Protein AF-A0A842WND2-F1 (afdb_monomer_lite)

Radius of gyration: 26.43 Å; chains: 1; bounding box: 48×65×58 Å

pLDDT: mean 80.35, std 14.89, range [44.09, 94.19]

Structure (mmCIF, N/CA/C/O backbone):
data_AF-A0A842WND2-F1
#
_entry.id   AF-A0A842WND2-F1
#
loop_
_atom_site.group_PDB
_atom_site.id
_atom_site.type_symbol
_atom_site.label_atom_id
_atom_site.label_alt_id
_atom_site.label_comp_id
_atom_site.label_asym_id
_atom_site.label_entity_id
_atom_site.label_seq_id
_atom_site.pdbx_PDB_ins_code
_atom_site.Cartn_x
_atom_site.Cartn_y
_atom_site.Cartn_z
_atom_site.occupancy
_atom_site.B_iso_or_equiv
_atom_site.auth_seq_id
_atom_site.auth_comp_id
_atom_site.auth_asym_id
_atom_site.auth_atom_id
_atom_site.pdbx_PDB_model_num
ATOM 1 N N . MET A 1 1 ? -10.643 52.078 -27.081 1.00 60.38 1 MET A N 1
ATOM 2 C CA . MET A 1 1 ? -11.113 50.682 -27.191 1.00 60.38 1 MET A CA 1
ATOM 3 C C . MET A 1 1 ? -12.562 50.740 -27.595 1.00 60.38 1 MET A C 1
ATOM 5 O O . MET A 1 1 ? -13.395 51.166 -26.807 1.00 60.38 1 MET A O 1
ATOM 9 N N . ASP A 1 2 ? -12.824 50.419 -28.851 1.00 79.94 2 ASP A N 1
ATOM 10 C CA . ASP A 1 2 ? -14.147 50.508 -29.450 1.00 79.94 2 ASP A CA 1
ATOM 11 C C . ASP A 1 2 ? -15.049 49.390 -28.921 1.00 79.94 2 ASP A C 1
ATOM 13 O O . ASP A 1 2 ? -14.579 48.294 -28.603 1.00 79.94 2 ASP A O 1
ATOM 17 N N . ALA A 1 3 ? -16.354 49.651 -28.835 1.00 76.88 3 ALA A N 1
ATOM 18 C CA . ALA A 1 3 ? -17.333 48.681 -28.338 1.00 76.88 3 ALA A CA 1
ATOM 19 C C . ALA A 1 3 ? -17.282 47.343 -29.107 1.00 76.88 3 ALA A C 1
ATOM 21 O O . ALA A 1 3 ? -17.488 46.281 -28.519 1.00 76.88 3 ALA A O 1
ATOM 22 N N . GLY A 1 4 ? -16.920 47.383 -30.396 1.00 81.94 4 GLY A N 1
ATOM 23 C CA . GLY A 1 4 ? -16.704 46.189 -31.217 1.00 81.94 4 GLY A CA 1
ATOM 24 C C . GLY A 1 4 ? -15.534 45.320 -30.743 1.00 81.94 4 GLY A C 1
ATOM 25 O O . GLY A 1 4 ? -15.641 44.098 -30.761 1.00 81.94 4 GLY A O 1
ATOM 26 N N . THR A 1 5 ? -14.453 45.924 -30.246 1.00 84.19 5 THR A N 1
ATOM 27 C CA . THR A 1 5 ? -13.277 45.204 -29.727 1.00 84.19 5 THR A CA 1
ATOM 28 C C . THR A 1 5 ? -13.567 44.541 -28.382 1.00 84.19 5 THR A C 1
ATOM 30 O O . THR A 1 5 ? -13.055 43.468 -28.085 1.00 84.19 5 THR A O 1
ATOM 33 N N . ILE A 1 6 ? -14.420 45.152 -27.558 1.00 85.00 6 ILE A N 1
ATOM 34 C CA . ILE A 1 6 ? -14.839 44.560 -26.282 1.00 85.00 6 ILE A CA 1
ATOM 35 C C . ILE A 1 6 ? -15.739 43.347 -26.544 1.00 85.00 6 ILE A C 1
ATOM 37 O O . ILE A 1 6 ? -15.538 42.292 -25.945 1.00 85.00 6 ILE A O 1
ATOM 41 N N . ALA A 1 7 ? -16.683 43.466 -27.483 1.00 85.88 7 ALA A N 1
ATOM 42 C CA . ALA A 1 7 ? -17.578 42.372 -27.849 1.00 85.88 7 ALA A CA 1
ATOM 43 C C . ALA A 1 7 ? -16.814 41.148 -28.379 1.00 85.88 7 ALA A C 1
ATOM 45 O O . ALA A 1 7 ? -17.108 40.023 -27.979 1.00 85.88 7 ALA A O 1
ATOM 46 N N . THR A 1 8 ? -15.795 41.347 -29.221 1.00 86.81 8 THR A N 1
ATOM 47 C CA . THR A 1 8 ? -14.985 40.234 -29.736 1.00 86.81 8 THR A CA 1
ATOM 48 C C . THR A 1 8 ? -14.184 39.548 -28.634 1.00 86.81 8 THR A C 1
ATOM 50 O O . THR A 1 8 ? -14.203 38.322 -28.559 1.00 86.81 8 THR A O 1
ATOM 53 N N . ILE A 1 9 ? -13.548 40.302 -27.730 1.00 89.12 9 ILE A N 1
ATOM 54 C CA . ILE A 1 9 ? -12.801 39.730 -26.597 1.00 89.12 9 ILE A CA 1
ATOM 55 C C . ILE A 1 9 ? -13.720 38.891 -25.701 1.00 89.12 9 ILE A C 1
ATOM 57 O O . ILE A 1 9 ? -13.361 37.772 -25.338 1.00 89.12 9 ILE A O 1
ATOM 61 N N . VAL A 1 10 ? -14.919 39.388 -25.382 1.00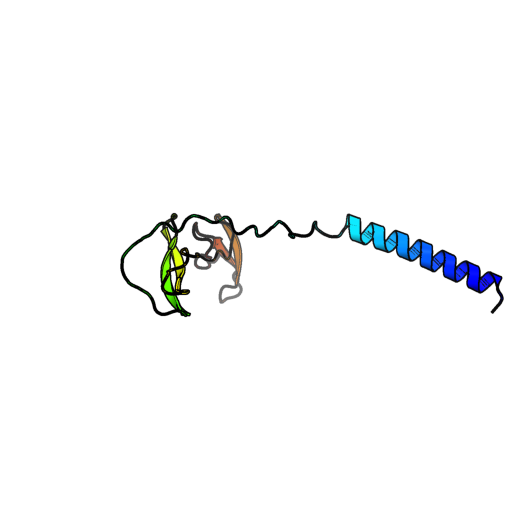 90.81 10 VAL A N 1
ATOM 62 C CA . VAL A 1 10 ? -15.887 38.653 -24.550 1.00 90.81 10 VAL A CA 1
ATOM 63 C C . VAL A 1 10 ? -16.312 37.348 -25.223 1.00 90.81 10 VAL A C 1
ATOM 65 O O . VAL A 1 10 ? -16.343 36.308 -24.568 1.00 90.81 10 VAL A O 1
ATOM 68 N N . VAL A 1 11 ? -16.575 37.366 -26.532 1.00 93.12 11 VAL A N 1
ATOM 69 C CA . VAL A 1 11 ? -16.926 36.150 -27.281 1.00 93.12 11 VAL A CA 1
ATOM 70 C C . VAL A 1 11 ? -15.774 35.143 -27.268 1.00 93.12 11 VAL A C 1
ATOM 72 O O . VAL A 1 11 ? -16.004 33.968 -26.991 1.00 93.12 11 VAL A O 1
ATOM 75 N N . PHE A 1 12 ? -14.534 35.585 -27.489 1.00 92.31 12 PHE A N 1
ATOM 76 C CA . PHE A 1 12 ? -13.366 34.701 -27.430 1.00 92.31 12 PHE A CA 1
ATOM 77 C C . PHE A 1 12 ? -13.160 34.090 -26.041 1.00 92.31 12 PHE A C 1
ATOM 79 O O . PHE A 1 12 ? -12.859 32.900 -25.944 1.00 92.31 12 PHE A O 1
ATOM 86 N N . LEU A 1 13 ? -13.364 34.863 -24.972 1.00 92.31 13 LEU A N 1
ATOM 87 C CA . LEU A 1 13 ? -13.274 34.357 -23.602 1.00 92.31 13 LEU A CA 1
ATOM 88 C C . LEU A 1 13 ? -14.359 33.320 -23.301 1.00 92.31 13 LEU A C 1
ATOM 90 O O . LEU A 1 13 ? -14.060 32.287 -22.707 1.00 92.31 13 LEU A O 1
ATOM 94 N N . LEU A 1 14 ? -15.597 33.557 -23.742 1.00 92.69 14 LEU A N 1
ATOM 95 C CA . LEU A 1 14 ? -16.695 32.609 -23.553 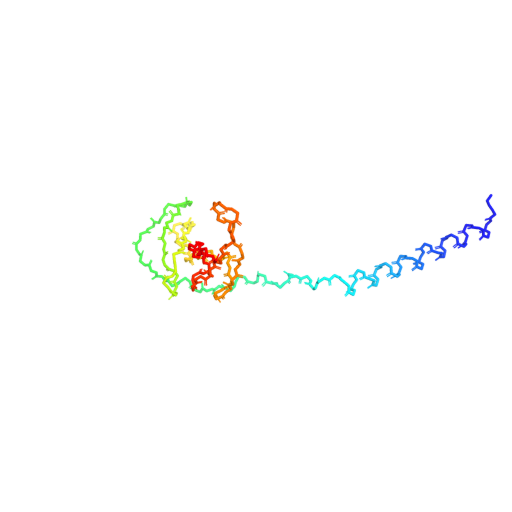1.00 92.69 14 LEU A CA 1
ATOM 96 C C . LEU A 1 14 ? -16.443 31.304 -24.311 1.00 92.69 14 LEU A C 1
ATOM 98 O O . LEU A 1 14 ? -16.557 30.229 -23.727 1.00 92.69 14 LEU A O 1
ATOM 102 N N . VAL A 1 15 ? -16.040 31.384 -25.582 1.00 94.19 15 VAL A N 1
ATOM 103 C CA . VAL A 1 15 ? -15.717 30.196 -26.387 1.00 94.19 15 VAL A CA 1
ATOM 104 C C . VAL A 1 15 ? -14.537 29.437 -25.777 1.00 94.19 15 VAL A C 1
ATOM 106 O O . VAL A 1 15 ? -14.616 28.221 -25.611 1.00 94.19 15 VAL A O 1
ATOM 109 N N . GLY A 1 16 ? -13.477 30.142 -25.374 1.00 91.81 16 GLY A N 1
ATOM 110 C CA . GLY A 1 16 ? -12.323 29.541 -24.705 1.00 91.81 16 GLY A CA 1
ATOM 111 C C . GLY A 1 16 ? -12.699 28.834 -23.401 1.00 91.81 16 GLY A C 1
ATOM 112 O O . GLY A 1 16 ? -12.240 27.721 -23.158 1.00 91.81 16 GLY A O 1
ATOM 113 N N . PHE A 1 17 ? -13.585 29.428 -22.599 1.00 92.19 17 PHE A N 1
ATOM 114 C CA . PHE A 1 17 ? -14.078 28.820 -21.365 1.00 92.19 17 PHE A CA 1
ATOM 115 C C . PHE A 1 17 ? -14.881 27.540 -21.626 1.00 92.19 17 PHE A C 1
ATOM 117 O O . PHE A 1 17 ? -14.663 26.541 -20.944 1.00 92.19 17 PHE A O 1
ATOM 124 N N . VAL A 1 18 ? -15.764 27.530 -22.633 1.00 92.44 18 VAL A N 1
ATOM 125 C CA . VAL A 1 18 ? -16.536 26.327 -22.991 1.00 92.44 18 VAL A CA 1
ATOM 126 C C . VAL A 1 18 ? -15.617 25.199 -23.459 1.00 92.44 18 VAL A C 1
ATOM 128 O O . VAL A 1 18 ? -15.771 24.060 -23.019 1.00 92.44 18 VAL A O 1
ATOM 131 N N . VAL A 1 19 ? -14.632 25.508 -24.307 1.00 92.06 19 VAL A N 1
ATOM 132 C CA . VAL A 1 19 ? -13.653 24.519 -24.786 1.00 92.06 19 VAL A CA 1
ATOM 133 C C . VAL A 1 19 ? -12.816 23.975 -23.627 1.00 92.06 19 VAL A C 1
ATOM 135 O O . VAL A 1 19 ? -12.625 22.764 -23.528 1.00 92.06 19 VAL A O 1
ATOM 138 N N . LEU A 1 20 ? -12.366 24.846 -22.719 1.00 87.62 20 LEU A N 1
ATOM 139 C CA . LEU A 1 20 ? -11.602 24.446 -21.540 1.00 87.62 20 LEU A CA 1
ATOM 140 C C . LEU A 1 20 ? -12.427 23.547 -20.609 1.00 87.62 20 LEU A C 1
ATOM 142 O O . LEU A 1 20 ? -11.932 22.513 -20.171 1.00 87.62 20 LEU A O 1
ATOM 146 N N . ALA A 1 21 ? -13.686 23.899 -20.339 1.00 84.88 21 ALA A N 1
ATOM 147 C CA . ALA A 1 21 ? -14.568 23.101 -19.492 1.00 84.88 21 ALA A CA 1
ATOM 148 C C . ALA A 1 21 ? -14.834 21.714 -20.097 1.00 84.88 21 ALA A C 1
ATOM 150 O O . ALA A 1 21 ? -14.743 20.712 -19.390 1.00 84.88 21 ALA A O 1
ATOM 151 N N . ALA A 1 22 ? -15.082 21.638 -21.409 1.00 85.50 22 ALA A N 1
ATOM 152 C CA . ALA A 1 22 ? -15.253 20.368 -22.111 1.00 85.50 22 ALA A CA 1
ATOM 153 C C . ALA A 1 22 ? -13.983 19.502 -22.044 1.00 85.50 22 ALA A C 1
ATOM 155 O O . ALA A 1 22 ? -14.063 18.296 -21.802 1.00 85.50 22 ALA A O 1
ATOM 156 N N . PHE A 1 23 ? -12.807 20.118 -22.197 1.00 86.12 23 PHE A N 1
ATOM 157 C CA . PHE A 1 23 ? -11.529 19.424 -22.072 1.00 86.12 23 PHE A CA 1
ATOM 158 C C . PHE A 1 23 ? -11.334 18.859 -20.662 1.00 86.12 23 PHE A C 1
ATOM 160 O O . PHE A 1 23 ? -10.995 17.689 -20.524 1.00 86.12 23 PHE A O 1
ATOM 167 N N . ILE A 1 24 ? -11.635 19.639 -19.618 1.00 82.19 24 ILE A N 1
ATOM 168 C CA . ILE A 1 24 ? -11.598 19.154 -18.233 1.00 82.19 24 ILE A CA 1
ATOM 169 C C . ILE A 1 24 ? -12.566 17.979 -18.061 1.00 82.19 24 ILE A C 1
ATOM 171 O O . ILE A 1 24 ? -12.169 16.962 -17.527 1.00 82.19 24 ILE A O 1
ATOM 175 N N . THR A 1 25 ? -13.798 18.027 -18.570 1.00 77.50 25 THR A N 1
ATOM 176 C CA . THR A 1 25 ? -14.723 16.884 -18.414 1.00 77.50 25 THR A CA 1
ATOM 177 C C . THR A 1 25 ? -14.308 15.621 -19.174 1.00 77.50 25 THR A C 1
ATOM 179 O O . THR A 1 25 ? -14.645 14.524 -18.744 1.00 77.50 25 THR A O 1
ATOM 182 N N . LEU A 1 26 ? -13.594 15.757 -20.297 1.00 76.81 26 LEU A N 1
ATOM 183 C CA . LEU A 1 26 ? -13.130 14.622 -21.105 1.00 76.81 26 LEU A CA 1
ATOM 184 C C . LEU A 1 26 ? -11.817 14.022 -20.587 1.00 76.81 26 LEU A C 1
ATOM 186 O O . LEU A 1 26 ? -11.583 12.831 -20.773 1.00 76.81 26 LEU A O 1
ATOM 190 N N . PHE A 1 27 ? -10.960 14.843 -19.974 1.00 72.94 27 PHE A N 1
ATOM 191 C CA . PHE A 1 27 ? -9.629 14.449 -19.502 1.00 72.94 27 PHE A CA 1
ATOM 192 C C . PHE A 1 27 ? -9.501 14.384 -17.980 1.00 72.94 27 PHE A C 1
ATOM 194 O O . PHE A 1 27 ? -8.481 13.901 -17.486 1.00 72.94 27 PHE A O 1
ATOM 201 N N . SER A 1 28 ? -10.507 14.825 -17.226 1.00 60.56 28 SER A N 1
ATOM 202 C CA . SER A 1 28 ? -10.589 14.512 -15.807 1.00 60.56 28 SER A CA 1
ATOM 203 C C . SER A 1 28 ? -10.794 13.006 -15.679 1.00 60.56 28 SER A C 1
ATOM 205 O O . SER A 1 28 ? -11.771 12.478 -16.221 1.00 60.56 28 SER A O 1
ATOM 207 N N . PRO A 1 29 ? -9.899 12.290 -14.978 1.00 60.97 29 PRO A N 1
ATOM 208 C CA . PRO A 1 29 ? -10.203 10.932 -14.572 1.00 60.97 29 PRO A CA 1
ATOM 209 C C . PRO A 1 29 ? -11.518 10.975 -13.781 1.00 60.97 29 PRO A C 1
ATOM 211 O O . PRO A 1 29 ? -11.719 11.928 -13.023 1.00 60.97 29 PRO A O 1
ATOM 214 N N . PRO A 1 30 ? -12.426 10.001 -13.967 1.00 58.75 30 PRO A N 1
ATOM 215 C CA . PRO A 1 30 ? -13.659 9.949 -13.195 1.00 58.75 30 PRO A CA 1
ATOM 216 C C . PRO A 1 30 ? -13.298 10.073 -11.719 1.00 58.75 30 PRO A C 1
ATOM 218 O O . PRO A 1 30 ? -12.444 9.325 -11.235 1.00 58.75 30 PRO A O 1
ATOM 221 N N . ASP A 1 31 ? -13.898 11.046 -11.031 1.00 54.94 31 ASP A N 1
ATOM 222 C CA . ASP A 1 31 ? -13.722 11.221 -9.600 1.00 54.94 31 ASP A CA 1
ATOM 223 C C . ASP A 1 31 ? -13.860 9.853 -8.916 1.00 54.94 31 ASP A C 1
ATOM 225 O O . ASP A 1 31 ? -14.930 9.238 -9.002 1.00 54.94 31 ASP A O 1
ATOM 229 N N . PRO A 1 32 ? -12.854 9.365 -8.169 1.00 51.25 32 PRO A N 1
ATOM 230 C CA . PRO A 1 32 ? -13.051 8.276 -7.227 1.00 51.25 32 PRO A CA 1
ATOM 231 C C . PRO A 1 32 ? -13.819 8.803 -6.003 1.00 51.25 32 PRO A C 1
ATOM 233 O O . PRO A 1 32 ? -13.475 8.524 -4.863 1.00 51.25 32 PRO A O 1
ATOM 236 N N . SER A 1 33 ? -14.904 9.545 -6.228 1.00 52.09 33 SER A N 1
ATOM 237 C CA . SER A 1 33 ? -15.979 9.732 -5.257 1.00 52.09 33 SER A CA 1
ATOM 238 C C . SER A 1 33 ? -16.953 8.557 -5.373 1.00 52.09 33 SER A C 1
ATOM 240 O O . SER A 1 33 ? -18.171 8.716 -5.359 1.00 52.09 33 SER A O 1
ATOM 242 N N . SER A 1 34 ? -16.408 7.343 -5.493 1.00 44.38 34 SER A N 1
ATOM 243 C CA . SER A 1 34 ? -17.146 6.137 -5.161 1.00 44.38 34 SER A CA 1
ATOM 244 C C . SER A 1 34 ? -17.201 6.093 -3.649 1.00 44.38 34 SER A C 1
ATOM 246 O O . SER A 1 34 ? -16.260 5.645 -3.000 1.00 44.38 34 SER A O 1
ATOM 248 N N . SER A 1 35 ? -18.288 6.652 -3.123 1.00 46.81 35 SER A N 1
ATOM 249 C CA . SER A 1 35 ? -18.985 6.175 -1.937 1.00 46.81 35 SER A CA 1
ATOM 250 C C . SER A 1 35 ? -18.119 5.273 -1.053 1.00 46.81 35 SER A C 1
ATOM 252 O O . SER A 1 35 ? -18.137 4.047 -1.173 1.00 46.81 35 SER A O 1
ATOM 254 N N . PHE A 1 36 ? -17.385 5.876 -0.119 1.00 50.19 36 PHE A N 1
ATOM 255 C CA . PHE A 1 36 ? -17.184 5.210 1.159 1.00 50.19 36 PHE A CA 1
ATOM 256 C C . PHE A 1 36 ? -18.553 5.192 1.843 1.00 50.19 36 PHE A C 1
ATOM 258 O O . PHE A 1 36 ? -18.813 5.941 2.778 1.00 50.19 36 PHE A O 1
ATOM 265 N N . GLU A 1 37 ? -19.455 4.348 1.351 1.00 48.28 37 GLU A N 1
ATOM 266 C CA . GLU A 1 37 ? -20.385 3.697 2.243 1.00 48.28 37 GLU A CA 1
ATOM 267 C C . GLU A 1 37 ? -19.472 2.790 3.070 1.00 48.28 37 GLU A C 1
ATOM 269 O O . GLU A 1 37 ? -18.843 1.887 2.507 1.00 48.28 37 GLU A O 1
ATOM 274 N N . PRO A 1 38 ? -19.249 3.06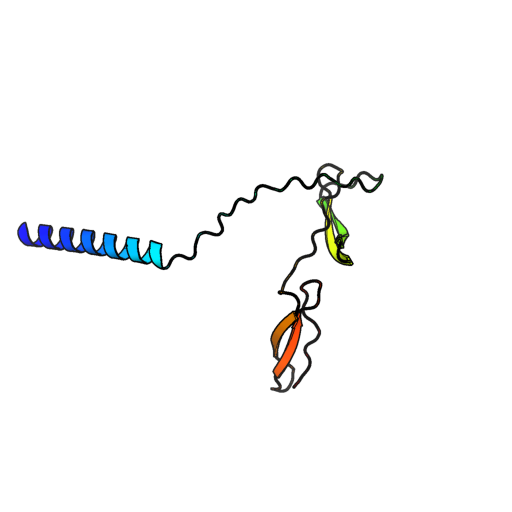0 4.368 1.00 52.59 38 PRO A N 1
ATOM 275 C CA . PRO A 1 38 ? -18.613 2.068 5.199 1.00 52.59 38 PRO A CA 1
ATOM 276 C C . PRO A 1 38 ? -19.568 0.883 5.169 1.00 52.59 38 PRO A C 1
ATOM 278 O O . PRO A 1 38 ? -20.583 0.889 5.866 1.00 52.59 38 PRO A O 1
ATOM 281 N N . THR A 1 39 ? -19.271 -0.113 4.328 1.00 50.41 39 THR A N 1
ATOM 282 C CA . THR A 1 39 ? -19.847 -1.442 4.453 1.00 50.41 39 THR A CA 1
ATOM 283 C C . THR A 1 39 ? -19.636 -1.785 5.906 1.00 50.41 39 THR A C 1
ATOM 285 O O . THR A 1 39 ? -18.513 -2.007 6.363 1.00 50.41 39 THR A O 1
ATOM 288 N N . LYS A 1 40 ? -20.733 -1.710 6.652 1.00 50.53 40 LYS A N 1
ATOM 289 C CA . LYS A 1 40 ? -20.851 -2.130 8.030 1.00 50.53 40 LYS A CA 1
ATOM 290 C C . LYS A 1 40 ? -20.674 -3.640 7.990 1.00 50.53 40 LYS A C 1
ATOM 292 O O . LYS A 1 40 ? -21.639 -4.388 8.088 1.00 50.53 40 LYS A O 1
ATOM 297 N N . LEU A 1 41 ? -19.437 -4.081 7.775 1.00 52.09 41 LEU A N 1
ATOM 298 C CA . LEU A 1 41 ? -19.001 -5.417 8.103 1.00 52.09 41 LEU A CA 1
ATOM 299 C C . LEU A 1 41 ? -19.291 -5.519 9.588 1.00 52.09 41 LEU A C 1
ATOM 301 O O . LEU A 1 41 ? -18.718 -4.800 10.413 1.00 52.09 41 LEU A O 1
ATOM 305 N N . ALA A 1 42 ? -20.328 -6.296 9.882 1.00 50.59 42 ALA A N 1
ATOM 306 C CA . ALA A 1 42 ? -20.742 -6.599 11.228 1.00 50.59 42 ALA A CA 1
ATOM 307 C C . ALA A 1 42 ? -19.483 -6.941 12.037 1.00 50.59 42 ALA A C 1
ATOM 309 O O . ALA A 1 42 ? -18.644 -7.698 11.544 1.00 50.59 42 ALA A O 1
ATOM 310 N N . PRO A 1 43 ? -19.301 -6.368 13.237 1.00 53.47 43 PRO A N 1
ATOM 311 C CA . PRO A 1 43 ? -18.167 -6.726 14.063 1.00 53.47 43 PRO A CA 1
ATOM 312 C C . PRO A 1 43 ? -18.289 -8.213 14.395 1.00 53.47 43 PRO A C 1
ATOM 314 O O . PRO A 1 43 ? -19.105 -8.603 15.236 1.00 53.47 43 PRO A O 1
ATOM 317 N N . THR A 1 44 ? -17.483 -9.043 13.728 1.00 46.12 44 THR A N 1
ATOM 318 C CA . THR A 1 44 ? -17.201 -10.400 14.180 1.00 46.12 44 THR A CA 1
ATOM 319 C C . THR A 1 44 ? -16.601 -10.244 15.564 1.00 46.12 44 THR A C 1
ATOM 321 O O . THR A 1 44 ? -15.485 -9.760 15.751 1.00 46.12 44 THR A O 1
ATOM 324 N N . THR A 1 45 ? -17.441 -10.526 16.552 1.00 57.75 45 THR A N 1
ATOM 325 C CA . THR A 1 45 ? -17.149 -10.371 17.966 1.00 57.75 45 THR A CA 1
ATOM 326 C C . THR A 1 45 ? -16.128 -11.432 18.340 1.00 57.75 45 THR A C 1
ATOM 328 O O . THR A 1 45 ? -16.487 -12.542 18.714 1.00 57.75 45 THR A O 1
ATOM 331 N N . SER A 1 46 ? -14.849 -11.088 18.230 1.00 48.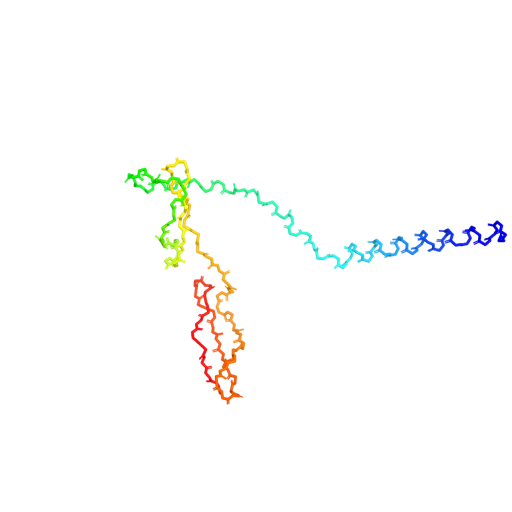44 46 SER A N 1
ATOM 332 C CA . SER A 1 46 ? -13.769 -11.854 18.839 1.00 48.44 46 SER A CA 1
ATOM 333 C C . SER A 1 46 ? -13.397 -11.216 20.170 1.00 48.44 46 SER A C 1
ATOM 335 O O . SER A 1 46 ? -12.656 -10.242 20.223 1.00 48.44 46 SER A O 1
ATOM 337 N N . GLY A 1 47 ? -13.946 -11.806 21.233 1.00 44.09 47 GLY A N 1
ATOM 338 C CA . GLY A 1 47 ? -13.223 -12.041 22.482 1.00 44.09 47 GLY A CA 1
ATOM 339 C C . GLY A 1 47 ? -13.020 -10.854 23.423 1.00 44.09 47 GLY A C 1
ATOM 340 O O . GLY A 1 47 ? -12.083 -10.083 23.280 1.00 44.09 47 GLY A O 1
ATOM 341 N N . ALA A 1 48 ? -13.878 -10.798 24.444 1.00 45.50 48 ALA A N 1
ATOM 342 C CA . ALA A 1 48 ? -13.542 -10.554 25.851 1.00 45.50 48 ALA A CA 1
ATOM 343 C C . ALA A 1 48 ? -12.196 -9.856 26.149 1.00 45.50 48 ALA A C 1
ATOM 345 O O . ALA A 1 48 ? -11.156 -10.492 26.289 1.00 45.50 48 ALA A O 1
ATOM 346 N N . GLY A 1 49 ? -12.257 -8.540 26.336 1.00 56.22 49 GLY A N 1
ATOM 347 C CA . GLY A 1 49 ? -11.143 -7.718 26.794 1.00 56.22 49 GLY A CA 1
ATOM 348 C C . GLY A 1 49 ? -11.337 -6.303 26.285 1.00 56.22 49 GLY A C 1
ATOM 349 O O . GLY A 1 49 ? -10.943 -5.991 25.165 1.00 56.22 49 GLY A O 1
ATOM 350 N N . GLY A 1 50 ? -12.012 -5.465 27.076 1.00 66.12 50 GLY A N 1
ATOM 351 C CA . GLY A 1 50 ? -12.142 -4.047 26.752 1.00 66.12 50 GLY A CA 1
ATOM 352 C C . GLY A 1 50 ? -10.751 -3.459 26.538 1.00 66.12 50 GLY A C 1
ATOM 353 O O . GLY A 1 50 ? -9.892 -3.563 27.409 1.00 66.12 50 GLY A O 1
ATOM 354 N N . CYS A 1 51 ? -10.515 -2.907 25.357 1.00 77.94 51 CYS A N 1
ATOM 355 C CA . CYS A 1 51 ? -9.242 -2.296 25.009 1.00 77.94 51 CYS A CA 1
ATOM 356 C C . CYS A 1 51 ? -9.249 -0.803 25.361 1.00 77.94 51 CYS A C 1
ATOM 358 O O . CYS A 1 51 ? -10.303 -0.164 25.421 1.00 77.94 51 CYS A O 1
ATOM 360 N N . THR A 1 52 ? -8.074 -0.222 25.592 1.00 84.69 52 THR A N 1
ATOM 361 C CA . THR A 1 52 ? -7.965 1.221 25.827 1.00 84.69 52 THR A CA 1
ATOM 362 C C . THR A 1 52 ? -8.120 1.958 24.503 1.00 84.69 52 THR A C 1
ATOM 364 O O . THR A 1 52 ? -7.446 1.646 23.523 1.00 84.69 52 THR A O 1
ATOM 367 N N . SER A 1 53 ? -9.028 2.934 24.449 1.00 85.88 53 SER A N 1
ATOM 368 C CA . SER A 1 53 ? -9.254 3.712 23.227 1.00 85.88 53 SER A CA 1
ATOM 369 C C . SER A 1 53 ? -7.953 4.385 22.780 1.00 85.88 53 SER A C 1
ATOM 371 O O . SER A 1 53 ? -7.275 5.021 23.583 1.00 85.88 53 SER A O 1
ATOM 373 N N . GLY A 1 54 ? -7.606 4.235 21.503 1.00 84.00 54 GLY A N 1
ATOM 374 C CA . GLY A 1 54 ? -6.342 4.708 20.935 1.00 84.00 54 GLY A CA 1
ATOM 375 C C . GLY A 1 54 ? -5.207 3.676 20.933 1.00 84.00 54 GLY A C 1
ATOM 376 O O . GLY A 1 54 ? -4.204 3.902 20.257 1.00 84.00 54 GLY A O 1
ATOM 377 N N . THR A 1 55 ? -5.351 2.529 21.607 1.00 90.00 55 THR A N 1
ATOM 378 C CA . THR A 1 55 ? -4.367 1.439 21.524 1.00 90.00 55 THR A CA 1
ATOM 379 C C . THR A 1 55 ? -4.378 0.805 20.135 1.00 90.00 55 THR A C 1
ATOM 381 O O . THR A 1 55 ? -5.439 0.530 19.572 1.00 90.00 55 THR A O 1
ATOM 384 N N . LYS A 1 56 ? -3.187 0.548 19.593 1.00 91.75 56 LYS A N 1
ATOM 385 C CA . LYS A 1 56 ? -2.973 -0.193 18.348 1.00 91.75 56 LYS A CA 1
ATOM 386 C C . LYS A 1 56 ? -2.294 -1.516 18.664 1.00 91.75 56 LYS A C 1
ATOM 388 O O . LYS A 1 56 ? -1.366 -1.546 19.464 1.00 91.75 56 LYS A O 1
ATOM 393 N N . GLU A 1 57 ? -2.740 -2.583 18.019 1.00 90.50 57 GLU A N 1
ATOM 394 C CA . GLU A 1 57 ? -2.148 -3.913 18.149 1.00 90.50 57 GLU A CA 1
ATOM 395 C C . GLU A 1 57 ? -1.974 -4.559 16.781 1.00 90.50 57 GLU A C 1
ATOM 397 O O . GLU A 1 57 ? -2.793 -4.364 15.877 1.00 90.50 57 GLU A O 1
ATOM 402 N N . SER A 1 58 ? -0.926 -5.371 16.662 1.00 90.44 58 SER A N 1
ATOM 403 C CA . SER A 1 58 ? -0.716 -6.236 15.507 1.00 90.44 58 SER A CA 1
ATOM 404 C C . SER A 1 58 ? -1.814 -7.295 15.428 1.00 90.44 58 SER A C 1
ATOM 406 O O . SER A 1 58 ? -2.264 -7.838 16.439 1.00 90.44 58 SER A O 1
ATOM 408 N N . CYS A 1 59 ? -2.245 -7.603 14.215 1.00 90.19 59 CYS A N 1
ATOM 409 C CA . CYS A 1 59 ? -3.246 -8.623 13.936 1.00 90.19 59 CYS A CA 1
ATOM 410 C C . CYS A 1 59 ? -2.973 -9.270 12.577 1.00 90.19 59 CYS A C 1
ATOM 412 O O . CYS A 1 59 ? -2.116 -8.813 11.820 1.00 90.19 59 CYS A O 1
ATOM 414 N N . LEU A 1 60 ? -3.711 -10.336 12.278 1.00 90.31 60 LEU A N 1
ATOM 415 C CA . LEU A 1 60 ? -3.735 -10.949 10.958 1.00 90.31 60 LEU A CA 1
ATOM 416 C C . LEU A 1 60 ? -5.119 -10.738 10.340 1.00 90.31 60 LEU A C 1
ATOM 418 O O . LEU A 1 60 ? -6.132 -10.974 10.998 1.00 90.31 60 LEU A O 1
ATOM 422 N N . ASP A 1 61 ? -5.145 -10.268 9.095 1.00 87.25 61 ASP A N 1
ATOM 423 C CA . ASP A 1 61 ? -6.351 -10.214 8.260 1.00 87.25 61 ASP A CA 1
ATOM 424 C C . ASP A 1 61 ? -6.837 -11.640 7.926 1.00 87.25 61 ASP A C 1
ATOM 426 O O . ASP A 1 61 ? -6.115 -12.614 8.148 1.00 87.25 61 ASP A O 1
ATOM 430 N N . GLU A 1 62 ? -8.028 -11.792 7.341 1.00 83.75 62 GLU A N 1
ATOM 431 C CA . GLU A 1 62 ? -8.594 -13.107 6.984 1.00 83.75 62 GLU A CA 1
ATOM 432 C C . GLU A 1 62 ? -7.706 -13.914 6.021 1.00 83.75 62 GLU A C 1
ATOM 434 O O . GLU A 1 62 ? -7.762 -15.141 5.977 1.00 83.75 62 GLU A O 1
ATOM 439 N N . ARG A 1 63 ? -6.824 -13.234 5.282 1.00 83.19 63 ARG A N 1
ATOM 440 C CA . ARG A 1 63 ? -5.827 -13.853 4.391 1.00 83.19 63 ARG A CA 1
ATOM 441 C C . ARG A 1 63 ? -4.523 -14.253 5.097 1.00 83.19 63 ARG A C 1
ATOM 443 O O . ARG A 1 63 ? -3.598 -14.741 4.446 1.00 83.19 63 ARG A O 1
ATOM 450 N N . GLY A 1 64 ? -4.423 -14.030 6.408 1.00 86.31 64 GLY A N 1
ATOM 451 C CA . GLY A 1 64 ? -3.212 -14.253 7.198 1.00 86.31 64 GLY A CA 1
ATOM 452 C C . GLY A 1 64 ? -2.124 -13.206 6.950 1.00 86.31 64 GLY A C 1
ATOM 453 O O . GLY A 1 64 ? -0.943 -13.526 7.064 1.00 86.31 64 GLY A O 1
ATOM 454 N N . CYS A 1 65 ? -2.505 -11.988 6.559 1.00 88.31 65 CYS A N 1
ATOM 455 C CA . CYS A 1 65 ? -1.568 -10.897 6.294 1.00 88.31 65 CYS A CA 1
ATOM 456 C C . CYS A 1 65 ? -1.405 -9.988 7.513 1.00 88.31 65 CYS A C 1
ATOM 458 O O . CYS A 1 65 ? -2.414 -9.678 8.154 1.00 88.31 65 CYS A O 1
ATOM 460 N N . PRO A 1 66 ? -0.172 -9.554 7.830 1.00 88.81 66 PRO A N 1
ATOM 461 C CA . PRO A 1 66 ? 0.087 -8.692 8.971 1.00 88.81 66 PRO A CA 1
ATOM 462 C C . PRO A 1 66 ? -0.613 -7.348 8.786 1.00 88.81 66 PRO A C 1
ATOM 464 O O . PRO A 1 66 ? -0.500 -6.692 7.752 1.00 88.81 66 PRO A O 1
ATOM 467 N N . GLY A 1 67 ? -1.351 -6.946 9.809 1.00 90.06 67 GLY A N 1
ATOM 468 C CA . GLY A 1 67 ? -2.075 -5.691 9.845 1.00 90.06 67 GLY A CA 1
ATOM 469 C C . GLY A 1 67 ? -2.106 -5.103 11.244 1.00 90.06 67 GLY A C 1
ATOM 470 O O . GLY A 1 67 ? -1.472 -5.597 12.178 1.00 90.06 67 GLY A O 1
ATOM 471 N N . THR A 1 68 ? -2.851 -4.015 11.389 1.00 91.25 68 THR A N 1
ATOM 472 C CA . THR A 1 68 ? -3.064 -3.346 12.671 1.00 91.25 68 THR A CA 1
ATOM 473 C C . THR A 1 68 ? -4.552 -3.184 12.933 1.00 91.25 68 THR A C 1
ATOM 475 O O . THR A 1 68 ? -5.308 -2.759 12.059 1.00 91.25 68 THR A O 1
ATOM 478 N N . LYS A 1 69 ? -4.977 -3.491 14.157 1.00 91.06 69 LYS A N 1
ATOM 479 C CA . LYS A 1 69 ? -6.301 -3.143 14.677 1.00 91.06 69 LYS A CA 1
ATOM 480 C C . LYS A 1 69 ? -6.141 -1.990 15.660 1.00 91.06 69 LYS A C 1
ATOM 482 O O . LYS A 1 69 ? -5.183 -1.938 16.431 1.00 91.06 69 LYS A O 1
ATOM 487 N N . THR A 1 70 ? -7.073 -1.051 15.623 1.00 90.31 70 THR A N 1
ATOM 488 C CA . THR A 1 70 ? -7.111 0.087 16.542 1.0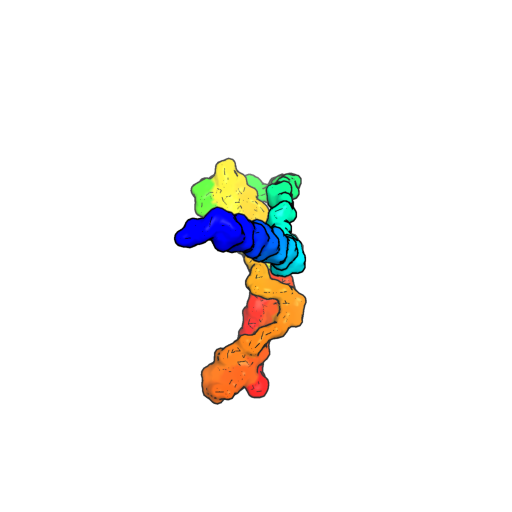0 90.31 70 THR A CA 1
ATOM 489 C C . THR A 1 70 ? -8.305 -0.070 17.461 1.00 90.31 70 THR A C 1
ATOM 491 O O . THR A 1 70 ? -9.407 -0.383 17.016 1.00 90.31 70 THR A O 1
ATOM 494 N N . CYS A 1 71 ? -8.100 0.152 18.749 1.00 89.19 71 CYS A N 1
ATOM 495 C CA . CYS A 1 71 ? -9.187 0.197 19.698 1.00 89.19 71 CYS A CA 1
ATOM 496 C C . CYS A 1 71 ? -9.891 1.553 19.649 1.00 89.19 71 CYS A C 1
ATOM 498 O O . CYS A 1 71 ? -9.257 2.598 19.812 1.00 89.19 71 CYS A O 1
ATOM 500 N N . SER A 1 72 ? -11.210 1.537 19.494 1.00 85.75 72 SER A N 1
ATOM 501 C CA . SER A 1 72 ? -12.060 2.715 19.599 1.00 85.75 72 SER A CA 1
ATOM 502 C C . SER A 1 72 ? -13.272 2.396 20.466 1.00 85.75 72 SER A C 1
ATOM 504 O O . SER A 1 72 ? -13.947 1.388 20.257 1.00 85.75 72 SER A O 1
ATOM 506 N N . HIS A 1 73 ? -13.532 3.230 21.477 1.00 85.69 73 HIS A N 1
ATOM 507 C CA . HIS A 1 73 ? -14.651 3.051 22.414 1.00 85.69 73 HIS A CA 1
ATOM 508 C C . HIS A 1 73 ? -14.712 1.648 23.052 1.00 85.69 73 HIS A C 1
ATOM 510 O O . HIS A 1 73 ? -15.781 1.046 23.167 1.00 85.69 73 HIS A O 1
ATOM 516 N N . GLY A 1 74 ? -13.555 1.100 23.440 1.00 82.88 74 GLY A N 1
ATOM 517 C CA . GLY A 1 74 ? -13.470 -0.217 24.079 1.00 82.88 74 GLY A CA 1
ATOM 518 C C . GLY A 1 74 ? -13.677 -1.403 23.134 1.00 82.88 74 GLY A C 1
ATOM 519 O O . GLY A 1 74 ? -13.788 -2.534 23.604 1.00 82.88 74 GLY A O 1
ATOM 520 N N . LYS A 1 75 ? -13.734 -1.162 21.818 1.00 85.56 75 LYS A N 1
ATOM 521 C CA . LYS A 1 75 ? -13.883 -2.188 20.785 1.00 85.56 75 LYS A CA 1
ATOM 522 C C . LYS A 1 75 ? -12.717 -2.136 19.813 1.00 85.56 75 LYS A C 1
ATOM 524 O O . LYS A 1 75 ? -12.314 -1.066 19.363 1.00 85.56 75 LYS A O 1
ATOM 529 N N . TRP A 1 76 ? -12.205 -3.304 19.454 1.00 86.31 76 TRP A N 1
ATOM 530 C CA . TRP A 1 76 ? -11.232 -3.424 18.379 1.00 86.31 76 TRP A CA 1
ATOM 531 C C . TRP A 1 76 ? -11.892 -3.158 17.026 1.00 86.31 76 TRP A C 1
ATOM 533 O O . TRP A 1 76 ? -12.985 -3.655 16.751 1.00 86.31 76 TRP A O 1
ATOM 543 N N . SER A 1 77 ? -11.219 -2.385 16.178 1.00 88.00 77 SER A N 1
ATOM 544 C CA . SER A 1 77 ? -11.546 -2.296 14.759 1.00 88.00 77 SER A CA 1
ATOM 545 C C . SER A 1 77 ? -11.251 -3.620 14.052 1.00 88.00 77 SER A C 1
ATOM 547 O O . SER A 1 77 ? -10.564 -4.493 14.589 1.00 88.00 77 SER A O 1
ATOM 549 N N . ALA A 1 78 ? -11.700 -3.728 12.800 1.00 88.50 78 ALA A N 1
ATOM 550 C CA . ALA A 1 78 ? -11.186 -4.748 11.894 1.00 88.50 78 ALA A CA 1
ATOM 551 C C . ALA A 1 78 ? -9.651 -4.677 11.815 1.00 88.50 78 ALA A C 1
ATOM 553 O O . ALA A 1 78 ? -9.051 -3.615 12.035 1.00 88.50 78 ALA A O 1
ATOM 554 N N . CYS A 1 79 ? -9.032 -5.816 11.508 1.00 88.81 79 CYS A N 1
ATOM 555 C CA . CYS A 1 79 ? -7.615 -5.849 11.194 1.00 88.81 79 CYS A CA 1
ATOM 556 C C . CYS A 1 79 ? -7.398 -5.186 9.836 1.00 88.81 79 CYS A C 1
ATOM 558 O O . CYS A 1 79 ? -7.955 -5.634 8.841 1.00 88.81 79 CYS A O 1
ATOM 560 N N . ILE A 1 80 ? -6.620 -4.109 9.796 1.00 88.25 80 ILE A N 1
ATOM 561 C CA . ILE A 1 80 ? -6.321 -3.396 8.557 1.00 88.25 80 ILE A CA 1
ATOM 562 C C . ILE A 1 80 ? -4.902 -3.779 8.149 1.00 88.25 80 ILE A C 1
ATOM 564 O O . ILE A 1 80 ? -3.939 -3.363 8.795 1.00 88.25 80 ILE A O 1
ATOM 568 N N . ALA A 1 81 ? -4.777 -4.589 7.097 1.00 87.81 81 ALA A N 1
ATOM 569 C CA . ALA A 1 81 ? -3.501 -4.894 6.455 1.00 87.81 81 ALA A CA 1
ATOM 570 C C . ALA A 1 81 ? -3.246 -3.868 5.334 1.00 87.81 81 ALA A C 1
ATOM 572 O O . ALA A 1 81 ? -3.956 -3.900 4.322 1.00 87.81 81 ALA A O 1
ATOM 573 N N . PRO A 1 82 ? -2.297 -2.926 5.503 1.00 83.62 82 PRO A N 1
ATOM 574 C CA . PRO A 1 82 ? -1.972 -1.973 4.452 1.00 83.62 82 PRO A CA 1
ATOM 575 C C . PRO A 1 82 ? -1.385 -2.715 3.249 1.00 83.62 82 PRO A C 1
ATOM 577 O O . PRO A 1 82 ? -0.531 -3.584 3.404 1.00 83.62 82 PRO A O 1
ATOM 580 N N . ARG A 1 83 ? -1.852 -2.360 2.050 1.00 85.94 83 ARG A N 1
ATOM 581 C CA . ARG A 1 83 ? -1.300 -2.845 0.785 1.00 85.94 83 ARG A CA 1
ATOM 582 C C . ARG A 1 83 ? -0.554 -1.708 0.115 1.00 85.94 83 ARG A C 1
ATOM 584 O O . ARG A 1 83 ? -1.156 -0.687 -0.202 1.00 85.94 83 ARG A O 1
ATOM 591 N N . GLU A 1 84 ? 0.739 -1.899 -0.075 1.00 87.75 84 GLU A N 1
ATOM 592 C CA . GLU A 1 84 ? 1.618 -0.964 -0.772 1.00 87.75 84 GLU A CA 1
ATOM 593 C C . GLU A 1 84 ? 1.687 -1.275 -2.273 1.00 87.75 84 GLU A C 1
ATOM 595 O O . GLU A 1 84 ? 1.948 -0.390 -3.084 1.00 87.75 84 GLU A O 1
ATOM 600 N N . CYS A 1 85 ? 1.399 -2.522 -2.653 1.00 88.69 85 CYS A N 1
ATOM 601 C CA . CYS A 1 85 ? 1.429 -2.985 -4.034 1.00 88.69 85 CYS A CA 1
ATOM 602 C C . CYS A 1 85 ? 0.350 -4.036 -4.346 1.00 88.69 85 CYS A C 1
ATOM 604 O O . CYS A 1 85 ? -0.250 -4.647 -3.455 1.00 88.69 85 CYS A O 1
ATOM 606 N N . GLU A 1 86 ? 0.099 -4.234 -5.642 1.00 89.50 86 GLU A N 1
ATOM 607 C CA . GLU A 1 86 ? -0.780 -5.283 -6.163 1.00 89.50 86 GLU A CA 1
ATOM 608 C C . GLU A 1 86 ? -0.044 -6.639 -6.128 1.00 89.50 86 GLU A C 1
ATOM 610 O O . GLU A 1 86 ? 1.064 -6.725 -6.666 1.00 89.50 86 GLU A O 1
ATOM 615 N N . PRO A 1 87 ? -0.619 -7.707 -5.536 1.00 90.88 87 PRO A N 1
ATOM 616 C CA . PRO A 1 87 ? 0.012 -9.026 -5.480 1.00 90.88 87 PRO A CA 1
ATOM 617 C C . PRO A 1 87 ? 0.486 -9.528 -6.848 1.00 90.88 87 PRO A C 1
ATOM 619 O O . PRO A 1 87 ? -0.299 -9.610 -7.791 1.00 90.88 87 PRO A O 1
ATOM 622 N N . GLY A 1 88 ? 1.763 -9.903 -6.943 1.00 89.31 88 GLY A N 1
ATOM 623 C CA . GLY A 1 88 ? 2.393 -10.329 -8.198 1.00 89.31 88 GLY A CA 1
ATOM 624 C C . GLY A 1 88 ? 2.916 -9.187 -9.076 1.00 89.31 88 GLY A C 1
ATOM 625 O O . GLY A 1 88 ? 3.563 -9.455 -10.088 1.00 89.31 88 GLY A O 1
ATOM 626 N N . GLY A 1 89 ? 2.694 -7.928 -8.689 1.00 91.69 89 GLY A N 1
ATOM 627 C CA . GLY A 1 89 ? 3.343 -6.777 -9.307 1.00 91.69 89 GLY A CA 1
ATOM 628 C C . GLY A 1 89 ? 4.863 -6.845 -9.156 1.00 91.69 89 GLY A C 1
ATOM 629 O O . GLY A 1 89 ? 5.378 -7.344 -8.156 1.00 91.69 89 GLY A O 1
ATOM 630 N N . GLN A 1 90 ? 5.587 -6.337 -10.149 1.00 93.88 90 GLN A N 1
ATOM 631 C CA . GLN A 1 90 ? 7.045 -6.240 -10.129 1.00 93.88 90 GLN A CA 1
ATOM 632 C C . GLN A 1 90 ? 7.452 -4.783 -10.286 1.00 93.88 90 GLN A C 1
ATOM 634 O O . GLN A 1 90 ? 6.835 -4.047 -11.058 1.00 93.88 90 GLN A O 1
ATOM 639 N N . GLN A 1 91 ? 8.501 -4.373 -9.581 1.00 92.12 91 GLN A N 1
ATOM 640 C CA . GLN A 1 91 ? 9.107 -3.064 -9.791 1.00 92.12 91 GLN A CA 1
ATOM 641 C C . GLN A 1 91 ? 10.627 -3.125 -9.728 1.00 92.12 91 GLN A C 1
ATOM 643 O O . GLN A 1 91 ? 11.212 -4.011 -9.098 1.00 92.12 91 GLN A O 1
ATOM 648 N N . TYR A 1 92 ? 11.252 -2.152 -10.387 1.00 91.69 92 TYR A N 1
ATOM 649 C CA . TYR A 1 92 ? 12.693 -1.968 -10.340 1.00 91.69 92 TYR A CA 1
ATOM 650 C C . TYR A 1 92 ? 13.114 -1.401 -8.994 1.00 91.69 92 TYR A C 1
ATOM 652 O O . TYR A 1 92 ? 12.490 -0.477 -8.471 1.00 91.69 92 TYR A O 1
ATOM 660 N N . CYS A 1 93 ? 14.214 -1.926 -8.472 1.00 89.31 93 CYS A N 1
ATOM 661 C CA . CYS A 1 93 ? 14.800 -1.469 -7.227 1.00 89.31 93 CYS A CA 1
ATOM 662 C C . CYS A 1 93 ? 16.299 -1.197 -7.400 1.00 89.31 93 CYS A C 1
ATOM 664 O O . CYS A 1 93 ? 17.000 -1.958 -8.075 1.00 89.31 93 CYS A O 1
ATOM 666 N N . PRO A 1 94 ? 16.806 -0.083 -6.844 1.00 87.19 94 PRO A N 1
ATOM 667 C CA . PRO A 1 94 ? 18.220 0.238 -6.913 1.00 87.19 94 PRO A CA 1
ATOM 668 C C . PRO A 1 94 ? 18.993 -0.635 -5.921 1.00 87.19 94 PRO A C 1
ATOM 670 O O . PRO A 1 94 ? 18.798 -0.531 -4.711 1.00 87.19 94 PRO A O 1
ATOM 673 N N . THR A 1 95 ? 19.897 -1.474 -6.424 1.00 86.56 95 THR A N 1
ATOM 674 C CA . THR A 1 95 ? 20.865 -2.194 -5.586 1.00 86.56 95 THR A CA 1
ATOM 675 C C . THR A 1 95 ? 22.189 -1.434 -5.493 1.00 86.56 95 THR A C 1
ATOM 677 O O . THR A 1 95 ? 22.567 -0.718 -6.427 1.00 86.56 95 THR A O 1
ATOM 680 N N . PRO A 1 96 ? 22.927 -1.565 -4.376 1.00 83.62 96 PRO A N 1
ATOM 681 C CA . PRO A 1 96 ? 24.271 -1.010 -4.281 1.00 83.62 96 PRO A CA 1
ATOM 682 C C . PRO A 1 96 ? 25.162 -1.599 -5.386 1.00 83.62 96 PRO A C 1
ATOM 684 O O . PRO A 1 96 ? 25.201 -2.811 -5.574 1.00 83.62 96 PRO A O 1
ATOM 687 N N . GLY A 1 97 ? 25.884 -0.735 -6.110 1.00 78.25 97 GLY A N 1
ATOM 688 C CA . GLY A 1 97 ? 26.833 -1.153 -7.153 1.00 78.25 97 GLY A CA 1
ATOM 689 C C . GLY A 1 97 ? 26.397 -0.949 -8.611 1.00 78.25 97 GLY A C 1
ATOM 690 O O . GLY A 1 97 ? 26.909 -1.648 -9.475 1.00 78.25 97 GLY A O 1
ATOM 691 N N . CYS A 1 98 ? 25.499 0.002 -8.910 1.00 78.00 98 CYS A N 1
ATOM 692 C CA . CYS A 1 98 ? 25.003 0.301 -10.273 1.00 78.00 98 CYS A CA 1
ATOM 693 C C . CYS A 1 98 ? 24.247 -0.849 -10.964 1.00 78.00 98 CYS A C 1
ATOM 695 O O . CYS A 1 98 ? 24.009 -0.794 -12.168 1.00 78.00 98 CYS A O 1
ATOM 697 N N . ILE A 1 99 ? 23.850 -1.868 -10.205 1.00 80.88 99 ILE A N 1
ATOM 698 C CA . ILE A 1 99 ? 23.035 -2.986 -10.677 1.00 80.88 99 ILE A CA 1
ATOM 699 C C . ILE A 1 99 ? 21.572 -2.659 -10.369 1.00 80.88 99 ILE A C 1
ATOM 701 O O . ILE A 1 99 ? 21.268 -2.084 -9.316 1.00 80.88 99 ILE A O 1
ATOM 705 N N . SER A 1 100 ? 20.666 -2.998 -11.282 1.00 88.62 100 SER A N 1
ATOM 706 C CA . SER A 1 100 ? 19.229 -2.972 -11.022 1.00 88.62 100 SER A CA 1
ATOM 707 C C . SER A 1 100 ? 18.767 -4.342 -10.541 1.00 88.62 100 SER A C 1
ATOM 709 O O . SER A 1 100 ? 19.189 -5.378 -11.049 1.00 88.62 100 SER A O 1
ATOM 711 N N . GLY A 1 101 ? 17.885 -4.345 -9.550 1.00 91.06 101 GLY A N 1
ATOM 712 C CA . GLY A 1 101 ? 17.171 -5.542 -9.140 1.00 91.06 101 GLY A CA 1
ATOM 713 C C . GLY A 1 101 ? 15.690 -5.461 -9.473 1.00 91.06 101 GLY A C 1
ATOM 714 O O . GLY A 1 101 ? 15.168 -4.414 -9.874 1.00 91.06 101 GLY A O 1
ATOM 715 N N . ILE A 1 102 ? 15.013 -6.585 -9.270 1.00 91.94 102 ILE A N 1
ATOM 716 C CA . ILE A 1 102 ? 13.558 -6.686 -9.310 1.00 91.94 102 ILE A CA 1
ATOM 717 C C . ILE A 1 102 ? 13.084 -7.100 -7.921 1.00 91.94 102 ILE A C 1
ATOM 719 O O . ILE A 1 102 ? 13.603 -8.046 -7.328 1.00 91.94 102 ILE A O 1
ATOM 723 N N . GLN A 1 103 ? 12.077 -6.399 -7.414 1.00 93.56 103 GLN A N 1
ATOM 724 C CA . GLN A 1 103 ? 11.314 -6.826 -6.247 1.00 93.56 103 GLN A CA 1
ATOM 725 C C . GLN A 1 103 ? 9.894 -7.179 -6.678 1.00 93.56 103 GLN A C 1
ATOM 727 O O . GLN A 1 103 ? 9.309 -6.527 -7.548 1.00 93.56 103 GLN A O 1
ATOM 732 N N . THR A 1 104 ? 9.358 -8.239 -6.083 1.00 93.00 104 THR A N 1
ATOM 733 C CA . THR A 1 104 ? 8.022 -8.752 -6.386 1.00 93.00 104 THR A CA 1
ATOM 734 C C . THR A 1 104 ? 7.108 -8.473 -5.209 1.00 93.00 104 THR A C 1
ATOM 736 O O . THR A 1 104 ? 7.494 -8.632 -4.054 1.00 93.00 104 THR A O 1
ATOM 739 N N . CYS A 1 105 ? 5.890 -8.050 -5.503 1.00 93.12 105 CYS A N 1
ATOM 740 C CA . CYS A 1 105 ? 4.879 -7.834 -4.496 1.00 93.12 105 CYS A CA 1
ATOM 741 C C . CYS A 1 105 ? 4.327 -9.175 -4.008 1.00 93.12 105 CYS A C 1
ATOM 743 O O . CYS A 1 105 ? 3.790 -9.964 -4.795 1.00 93.12 105 CYS A O 1
ATOM 745 N N . ASP A 1 106 ? 4.438 -9.439 -2.713 1.00 90.56 106 ASP A N 1
ATOM 746 C CA . ASP A 1 106 ? 3.884 -10.635 -2.096 1.00 90.56 106 ASP A CA 1
ATOM 747 C C . ASP A 1 106 ? 2.353 -10.569 -1.953 1.00 90.56 106 ASP A C 1
ATOM 749 O O . ASP A 1 106 ? 1.691 -9.557 -2.201 1.00 90.56 106 ASP A O 1
ATOM 753 N N . ARG A 1 107 ? 1.739 -11.694 -1.558 1.00 89.56 107 ARG A N 1
ATOM 754 C CA . ARG A 1 107 ? 0.270 -11.823 -1.450 1.00 89.56 107 ARG A CA 1
ATOM 755 C C . ARG A 1 107 ? -0.367 -10.811 -0.489 1.00 89.56 107 ARG A C 1
ATOM 757 O O . ARG A 1 107 ? -1.574 -10.554 -0.562 1.00 89.56 107 ARG A O 1
ATOM 764 N N . CYS A 1 108 ? 0.435 -10.286 0.433 1.00 86.38 108 CYS A N 1
ATOM 765 C CA . CYS A 1 108 ? 0.001 -9.335 1.438 1.00 86.38 108 CYS A CA 1
ATOM 766 C C . CYS A 1 108 ? 0.102 -7.888 0.969 1.00 86.38 108 CYS A C 1
ATOM 768 O O . CYS A 1 108 ? -0.410 -7.012 1.659 1.00 86.38 108 CYS A O 1
A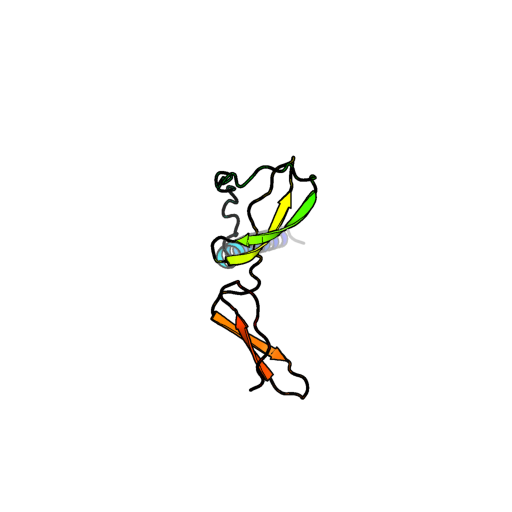TOM 770 N N . GLY A 1 109 ? 0.627 -7.649 -0.234 1.00 88.38 109 GLY A N 1
ATOM 771 C CA . GLY A 1 109 ? 0.802 -6.306 -0.756 1.00 88.38 109 GLY A CA 1
ATOM 772 C C . GLY A 1 109 ? 2.032 -5.614 -0.176 1.00 88.38 109 GLY A C 1
ATOM 773 O O . GLY A 1 109 ? 2.027 -4.388 -0.116 1.00 88.38 109 GLY A O 1
ATOM 774 N N . GLN A 1 110 ? 3.033 -6.368 0.294 1.00 90.56 110 GLN A N 1
ATOM 775 C CA . GLN A 1 110 ? 4.349 -5.839 0.637 1.00 90.56 110 GLN A CA 1
ATOM 776 C C . GLN A 1 110 ? 5.354 -6.187 -0.461 1.00 90.56 110 GLN A C 1
ATOM 778 O O . GLN A 1 110 ? 5.132 -7.073 -1.287 1.00 90.56 110 GLN A O 1
ATOM 783 N N . TRP A 1 111 ? 6.443 -5.432 -0.514 1.00 90.12 111 TRP A N 1
ATOM 784 C CA . TRP A 1 111 ? 7.525 -5.706 -1.443 1.00 90.12 111 TRP A CA 1
ATOM 785 C C . TRP A 1 111 ? 8.506 -6.711 -0.851 1.00 90.12 111 TRP A C 1
ATOM 787 O O . TRP A 1 111 ? 8.969 -6.541 0.277 1.00 90.12 111 TRP A O 1
ATOM 797 N N . SER A 1 112 ? 8.870 -7.714 -1.649 1.00 90.06 112 SER A N 1
ATOM 798 C CA . SER A 1 112 ? 9.963 -8.623 -1.323 1.00 90.06 112 SER A CA 1
ATOM 799 C C . SER A 1 112 ? 11.307 -7.895 -1.261 1.00 90.06 112 SER A C 1
ATOM 801 O O . SER A 1 112 ? 11.455 -6.762 -1.728 1.00 90.06 112 SER A O 1
ATOM 803 N N . GLU A 1 113 ? 12.329 -8.595 -0.771 1.00 90.44 113 GLU A N 1
ATOM 804 C CA . GLU A 1 113 ? 13.711 -8.159 -0.958 1.00 90.44 113 GLU A CA 1
ATOM 805 C C . GLU A 1 113 ? 14.022 -7.950 -2.447 1.00 90.44 113 GLU A C 1
ATOM 807 O O . GLU A 1 113 ? 13.488 -8.636 -3.328 1.00 90.44 113 GLU A O 1
ATOM 812 N N . CYS A 1 114 ? 14.879 -6.966 -2.711 1.00 90.38 114 CYS A N 1
ATOM 813 C CA . CYS A 1 114 ? 15.337 -6.637 -4.049 1.00 90.38 114 CYS A CA 1
ATOM 814 C C . CYS A 1 114 ? 16.341 -7.691 -4.527 1.00 90.38 114 CYS A C 1
ATOM 816 O O . CYS A 1 114 ? 17.411 -7.840 -3.936 1.00 90.38 114 CYS A O 1
ATOM 818 N N . VAL A 1 115 ? 16.008 -8.410 -5.601 1.00 89.62 115 VAL A N 1
ATOM 819 C CA . VAL A 1 115 ? 16.884 -9.434 -6.182 1.00 89.62 115 VAL A CA 1
ATOM 820 C C . VAL A 1 115 ? 17.673 -8.814 -7.341 1.00 89.62 115 VAL A C 1
ATOM 822 O O . VAL A 1 115 ? 17.042 -8.427 -8.329 1.00 89.62 115 VAL A O 1
ATOM 825 N N . PRO A 1 116 ? 19.015 -8.698 -7.259 1.00 85.75 116 PRO A N 1
ATOM 826 C CA . PRO A 1 116 ? 19.832 -8.140 -8.339 1.00 85.75 116 PRO A CA 1
ATOM 827 C C . PRO A 1 116 ? 19.746 -9.009 -9.603 1.00 85.75 116 PRO A C 1
ATOM 829 O O . PRO A 1 116 ? 19.663 -10.236 -9.501 1.00 85.75 116 PRO A O 1
ATOM 832 N N . GLN A 1 117 ? 19.750 -8.369 -10.776 1.00 76.75 117 GLN A N 1
ATOM 833 C CA . GLN A 1 117 ? 19.764 -9.016 -12.095 1.00 76.75 117 GLN A CA 1
ATOM 834 C C . GLN A 1 117 ? 21.107 -8.827 -12.802 1.00 76.75 117 GLN A C 1
ATOM 836 O O . GLN A 1 117 ? 21.737 -7.762 -12.610 1.00 76.75 117 GLN A O 1
#

Secondary structure (DSSP, 8-state):
--HHHHHHHHHHHHHHHHHHHHHHHHHSPPP----------------S-PPPTT-EEEEE-TTS-EEEEEEETTEEPPPB---SS-TT-EEEEEPTTS-EEEEEB-TTSPBPPPEE-

Sequence (117 aa):
MDAGTIATIVVFLLVGFVVLAAFITLFSPPDPSSSFEPTKLAPTTSGAGGCTSGTKESCLDERGCPGTKTCSHGKWSACIAPRECEPGGQQYCPTPGCISGIQTCDRCGQWSECVPQ

Foldseek 3Di:
DDPVVVVVVVVVVVVVVVVVVVCCVVPVDPPVPPDPPVPCPDPPDPDDDQDDAQDKDWDAAPVRAIFIWGHHPSDTDHGDQDAQADAQDKDWDDDPPRFIFIWGQHPSNDTDDTHTD